Protein AF-A0A7X2SU40-F1 (afdb_monomer_lite)

Radius of gyration: 24.14 Å; chains: 1; bounding box: 42×52×64 Å

Organism: NCBI:txid1624

Structure (mmCIF, N/CA/C/O backbone):
data_AF-A0A7X2SU40-F1
#
_entry.id   AF-A0A7X2SU40-F1
#
loop_
_atom_site.group_PDB
_atom_site.id
_atom_site.type_symbol
_atom_site.label_atom_id
_atom_site.label_alt_id
_atom_site.label_comp_id
_atom_site.label_asym_id
_atom_site.label_entity_id
_atom_site.label_seq_id
_atom_site.pdbx_PDB_ins_code
_atom_site.Cartn_x
_atom_site.Cartn_y
_atom_site.Cartn_z
_atom_site.occupancy
_atom_site.B_iso_or_equiv
_atom_site.auth_seq_id
_atom_site.auth_comp_id
_atom_site.auth_asym_id
_atom_site.auth_atom_id
_atom_site.pdbx_PDB_model_num
ATOM 1 N N . PHE A 1 1 ? -10.745 8.442 47.109 1.00 46.88 1 PHE A N 1
ATOM 2 C CA . PHE A 1 1 ? -11.415 8.067 45.852 1.00 46.88 1 PHE A CA 1
ATOM 3 C C . PHE A 1 1 ? -12.186 9.279 45.367 1.00 46.88 1 PHE A C 1
ATOM 5 O O . PHE A 1 1 ? -13.103 9.708 46.053 1.00 46.88 1 PHE A O 1
ATOM 12 N N . GLN A 1 2 ? -11.715 9.932 44.305 1.00 54.31 2 GLN A N 1
ATOM 13 C CA . GLN A 1 2 ? -12.279 11.196 43.819 1.00 54.31 2 GLN A CA 1
ATOM 14 C C . GLN A 1 2 ? -13.358 10.916 42.766 1.00 54.31 2 GLN A C 1
ATOM 16 O O . GLN A 1 2 ? -13.176 11.210 41.596 1.00 54.31 2 GLN A O 1
ATOM 21 N N . LEU A 1 3 ? -14.474 10.337 43.212 1.00 52.50 3 LEU A N 1
ATOM 22 C CA . LEU A 1 3 ? -15.555 9.852 42.347 1.00 52.50 3 LEU A CA 1
ATOM 23 C C . LEU A 1 3 ? -16.178 10.961 41.468 1.00 52.50 3 LEU A C 1
ATOM 25 O O . LEU A 1 3 ? -16.515 10.714 40.320 1.00 52.50 3 LEU A O 1
ATOM 29 N N . GLY A 1 4 ? -16.267 12.199 41.974 1.00 60.06 4 GLY A N 1
ATOM 30 C CA . GLY A 1 4 ? -16.835 13.330 41.223 1.00 60.06 4 GLY A CA 1
ATOM 31 C C . GLY A 1 4 ? -15.946 13.853 40.087 1.00 60.06 4 GLY A C 1
ATOM 32 O O . GLY A 1 4 ? -16.459 14.342 39.088 1.00 60.06 4 GLY A O 1
ATOM 33 N N . ARG A 1 5 ?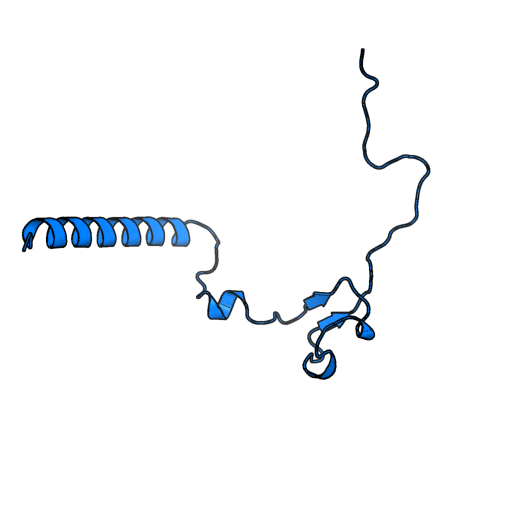 -14.618 13.695 40.196 1.00 61.22 5 ARG A N 1
ATOM 34 C CA . ARG A 1 5 ? -13.693 14.027 39.100 1.00 61.22 5 ARG A CA 1
ATOM 35 C C . ARG A 1 5 ? -13.795 12.998 37.979 1.00 61.22 5 ARG A C 1
ATOM 37 O O . ARG A 1 5 ? -13.627 13.348 36.817 1.00 61.22 5 ARG A O 1
ATOM 44 N N . ASP A 1 6 ? -14.099 11.751 38.327 1.00 72.56 6 ASP A N 1
ATOM 45 C CA . ASP A 1 6 ? -14.262 10.666 37.365 1.00 72.56 6 ASP A CA 1
ATOM 46 C C . ASP A 1 6 ? -15.566 10.844 36.557 1.00 72.56 6 ASP A C 1
ATOM 48 O O . ASP A 1 6 ? -15.538 10.693 35.341 1.00 72.56 6 ASP A O 1
ATOM 52 N N . GLU A 1 7 ? -16.679 11.263 37.178 1.00 78.00 7 GLU A N 1
ATOM 53 C CA . GLU A 1 7 ? -17.937 11.573 36.464 1.00 78.00 7 GLU A CA 1
ATOM 54 C C . GLU A 1 7 ? -17.803 12.750 35.491 1.00 78.00 7 GLU A C 1
ATOM 56 O O . GLU A 1 7 ? -18.194 12.635 34.331 1.00 78.00 7 GLU A O 1
ATOM 61 N N . GLU A 1 8 ? -17.203 13.858 35.931 1.00 85.12 8 GLU A N 1
ATOM 62 C CA . GLU A 1 8 ? -16.992 15.037 35.084 1.00 85.12 8 GLU A CA 1
ATOM 63 C C . GLU A 1 8 ? -16.067 14.718 33.897 1.00 85.12 8 GLU A C 1
ATOM 65 O O . GLU A 1 8 ? -16.326 15.119 32.763 1.00 85.12 8 GLU A O 1
ATOM 70 N N . THR A 1 9 ? -15.030 13.905 34.133 1.00 83.25 9 THR A N 1
ATOM 71 C CA . THR A 1 9 ? -14.119 13.440 33.075 1.00 83.25 9 THR A CA 1
ATOM 72 C C . THR A 1 9 ? -14.831 12.519 32.080 1.00 83.25 9 THR A C 1
ATOM 74 O O . THR A 1 9 ? -14.598 12.618 30.876 1.00 83.25 9 THR A O 1
ATOM 77 N N . MET A 1 10 ? -15.712 11.634 32.554 1.00 81.88 10 MET A N 1
ATOM 78 C CA . MET A 1 10 ? -16.488 10.735 31.694 1.00 81.88 10 MET A CA 1
ATOM 79 C C . MET A 1 10 ? -17.521 11.487 30.850 1.00 81.88 10 MET A C 1
ATOM 81 O O . MET A 1 10 ? -17.737 11.123 29.694 1.00 81.88 10 MET A O 1
ATOM 85 N N . GLU A 1 11 ? -18.135 12.537 31.394 1.00 90.88 11 GLU A N 1
ATOM 86 C CA . GLU A 1 11 ? -19.089 13.365 30.655 1.00 90.88 11 GLU A CA 1
ATOM 87 C C . GLU A 1 11 ? -18.386 14.224 29.595 1.00 90.88 11 GLU A C 1
ATOM 89 O O . GLU A 1 11 ? -18.814 14.252 28.441 1.00 90.88 11 GLU A O 1
ATOM 94 N N . ALA A 1 12 ? -17.235 14.818 29.932 1.00 89.06 12 ALA A N 1
ATOM 95 C CA . ALA A 1 12 ? -16.391 15.517 28.965 1.00 89.06 12 ALA A CA 1
ATOM 96 C C . ALA A 1 12 ? -15.896 14.581 27.845 1.00 89.06 12 ALA A C 1
ATOM 98 O O . ALA A 1 12 ? -15.869 14.965 26.676 1.00 89.06 12 ALA A O 1
ATOM 99 N N . ALA A 1 13 ? -15.548 13.330 28.175 1.00 86.56 13 ALA A N 1
ATOM 100 C CA . ALA A 1 13 ? -15.162 12.329 27.185 1.00 86.56 13 ALA A CA 1
ATOM 101 C C . ALA A 1 13 ? -16.321 11.962 26.244 1.00 86.56 13 ALA A C 1
ATOM 103 O O . ALA A 1 13 ? -16.101 11.834 25.041 1.00 86.56 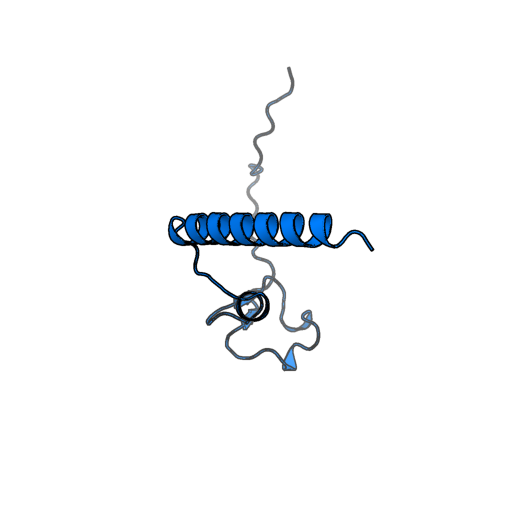13 ALA A O 1
ATOM 104 N N . LYS A 1 14 ? -17.553 11.827 26.758 1.00 91.12 14 LYS A N 1
ATOM 105 C CA . LYS A 1 14 ? -18.742 11.588 25.923 1.00 91.12 14 LYS A CA 1
ATOM 106 C C . LYS A 1 14 ? -19.010 12.745 24.969 1.00 91.12 14 LYS A C 1
ATOM 108 O O . LYS A 1 14 ? -19.152 12.492 23.779 1.00 91.12 14 LYS A O 1
ATOM 113 N N . GLN A 1 15 ? -19.016 13.983 25.469 1.00 90.81 15 GLN A N 1
ATOM 114 C CA . GLN A 1 15 ? -19.235 15.171 24.638 1.00 90.81 15 GLN A CA 1
ATOM 115 C C . GLN A 1 15 ? -18.170 15.303 23.547 1.00 90.81 15 GLN A C 1
ATOM 117 O O . GLN A 1 15 ? -18.502 15.550 22.392 1.00 90.81 15 GLN A O 1
ATOM 122 N N . ALA A 1 16 ? -16.898 15.060 23.881 1.00 86.56 16 ALA A N 1
ATOM 123 C CA . ALA A 1 16 ? -15.826 15.058 22.892 1.00 86.56 16 ALA A CA 1
ATOM 124 C C . ALA A 1 16 ? -16.044 13.974 21.823 1.00 86.56 16 ALA A C 1
ATOM 126 O O . ALA A 1 16 ? -15.906 14.251 20.637 1.00 86.56 16 ALA A O 1
ATOM 127 N N . ILE A 1 17 ? -16.412 12.749 22.215 1.00 86.12 17 ILE A N 1
ATOM 128 C CA . ILE A 1 17 ? -16.709 11.665 21.265 1.00 86.12 17 ILE A CA 1
ATOM 129 C C . ILE A 1 17 ? -17.868 12.047 20.334 1.00 86.12 17 ILE A C 1
ATOM 131 O O . ILE A 1 17 ? -17.782 11.777 19.140 1.00 86.12 17 ILE A O 1
ATOM 135 N N . GLU A 1 18 ? -18.922 12.667 20.861 1.00 86.44 18 GLU A N 1
ATOM 136 C CA . GLU A 1 18 ? -20.107 13.084 20.102 1.00 86.44 18 GLU A CA 1
ATOM 137 C C . GLU A 1 18 ? -19.769 14.203 19.097 1.00 86.44 18 GLU A C 1
ATOM 139 O O . GLU A 1 18 ? -20.105 14.097 17.919 1.00 86.44 18 GLU A O 1
ATOM 144 N N . GLU A 1 19 ? -18.979 15.202 19.505 1.00 86.06 19 GLU A N 1
ATOM 145 C CA . GLU A 1 19 ? -18.478 16.261 18.613 1.00 86.06 19 GLU A CA 1
ATOM 146 C C . GLU A 1 19 ? -17.564 15.699 17.507 1.00 86.06 19 GLU A C 1
ATOM 148 O O . GLU A 1 19 ? -17.648 16.095 16.341 1.00 86.06 19 GLU A O 1
ATOM 153 N N . TYR A 1 20 ? -16.686 14.748 17.847 1.00 80.12 20 TYR A N 1
ATOM 154 C CA . TYR A 1 20 ? -15.857 14.054 16.859 1.00 80.12 20 TYR A CA 1
ATOM 155 C C . TYR A 1 20 ? -16.703 13.217 15.889 1.00 80.12 20 TYR A C 1
ATOM 157 O O . TYR A 1 20 ? -16.369 13.149 14.707 1.00 80.12 20 TYR A O 1
ATOM 165 N N . GLN A 1 21 ? -17.790 12.598 16.357 1.00 77.12 21 GLN A N 1
ATOM 166 C CA . GLN A 1 21 ? -18.717 11.853 15.501 1.00 77.12 21 GLN A CA 1
ATOM 167 C C . GLN A 1 21 ? -19.425 12.776 14.504 1.00 77.12 21 GLN A C 1
ATOM 169 O O . GLN A 1 21 ? -19.437 12.469 13.315 1.00 77.12 21 GLN A O 1
ATOM 174 N N . GLU A 1 22 ? -19.917 13.932 14.951 1.00 78.94 22 GLU A N 1
ATOM 175 C CA . GLU A 1 22 ? -20.568 14.921 14.082 1.00 78.94 22 GLU A CA 1
ATOM 176 C C . GLU A 1 22 ? -19.602 15.490 13.025 1.00 78.94 22 GLU A C 1
ATOM 178 O O . GLU A 1 22 ? -19.963 15.667 1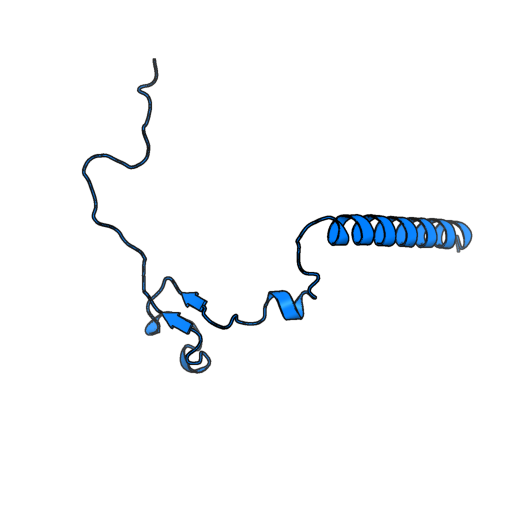1.859 1.00 78.94 22 GLU A O 1
ATOM 183 N N . LYS A 1 23 ? -18.336 15.733 13.389 1.00 80.06 23 LYS A N 1
ATOM 184 C CA . LYS A 1 23 ? -17.298 16.159 12.433 1.00 80.06 23 LYS A CA 1
ATOM 185 C C . LYS A 1 23 ? -17.023 15.100 11.364 1.00 80.06 23 LYS A C 1
ATOM 187 O O . LYS A 1 23 ? -16.952 15.445 10.189 1.00 80.06 23 LYS A O 1
ATOM 192 N N . ILE A 1 24 ? -16.924 13.826 11.751 1.00 74.94 24 ILE A N 1
ATOM 193 C CA . ILE A 1 24 ? -16.706 12.716 10.810 1.00 74.94 24 ILE A CA 1
ATOM 194 C C . ILE A 1 24 ? -17.885 12.560 9.845 1.00 74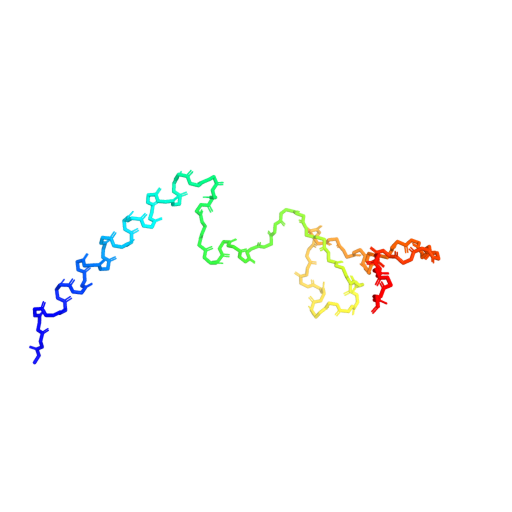.94 24 ILE A C 1
ATOM 196 O O . ILE A 1 24 ? -17.655 12.262 8.682 1.00 74.94 24 ILE A O 1
ATOM 200 N N . GLU A 1 25 ? -19.128 12.757 10.295 1.00 71.25 25 GLU A N 1
ATOM 201 C CA . GLU A 1 25 ? -20.311 12.670 9.422 1.00 71.25 25 GLU A CA 1
ATOM 202 C C . GLU A 1 25 ? -20.385 13.811 8.398 1.00 71.25 25 GLU A C 1
ATOM 204 O O . GLU A 1 25 ? -20.866 13.614 7.281 1.00 71.25 25 GLU A O 1
ATOM 209 N N . ASN A 1 26 ? -19.896 14.996 8.768 1.00 76.25 26 ASN A N 1
ATOM 210 C CA . ASN A 1 26 ? -19.828 16.152 7.875 1.00 76.25 26 ASN A CA 1
ATOM 211 C C . ASN A 1 26 ? -18.656 16.070 6.885 1.00 76.25 26 ASN A C 1
ATOM 213 O O . ASN A 1 26 ? -18.716 16.638 5.790 1.00 76.25 26 ASN A O 1
ATOM 217 N N . GLU A 1 27 ? -17.594 15.356 7.242 1.00 76.12 27 GLU A N 1
ATOM 218 C CA . GLU A 1 27 ? -1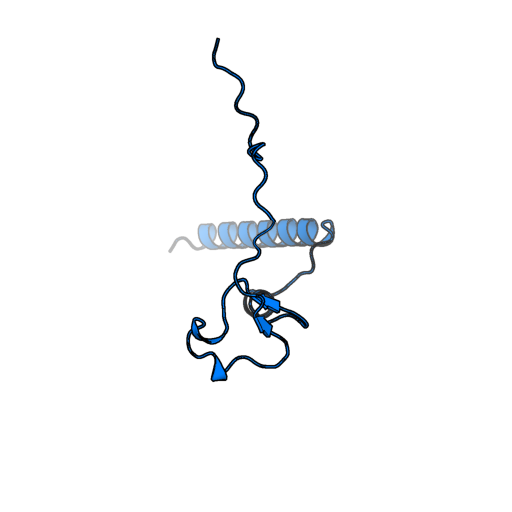6.535 14.988 6.316 1.00 76.12 27 GLU A CA 1
ATOM 219 C C . GLU A 1 27 ? -17.002 13.805 5.446 1.00 76.12 27 GLU A C 1
ATOM 221 O O . GLU A 1 27 ? -17.640 12.870 5.911 1.00 76.12 27 GLU A O 1
ATOM 226 N N . GLN A 1 28 ? -16.672 13.775 4.150 1.00 71.94 28 GLN A N 1
ATOM 227 C CA . GLN A 1 28 ? -16.977 12.613 3.287 1.00 71.94 28 GLN A CA 1
ATOM 228 C C . GLN A 1 28 ? -16.061 11.406 3.585 1.00 71.94 28 GLN A C 1
ATOM 230 O O . GLN A 1 28 ? -15.701 10.631 2.695 1.00 71.94 28 GLN A O 1
ATOM 235 N N . VAL A 1 29 ? -15.634 11.262 4.837 1.00 71.69 29 VAL A N 1
ATOM 236 C CA . VAL A 1 29 ? -14.713 10.235 5.296 1.00 71.69 29 VAL A CA 1
ATOM 237 C C . VAL A 1 29 ? -15.540 9.055 5.778 1.00 71.69 29 VAL A C 1
ATOM 239 O O . VAL A 1 29 ? -16.306 9.129 6.735 1.00 71.69 29 VAL A O 1
ATOM 242 N N . LYS A 1 30 ? -15.385 7.920 5.098 1.00 75.69 30 LYS A N 1
ATOM 243 C CA . LYS A 1 30 ? -16.022 6.671 5.505 1.00 75.69 30 LYS A CA 1
ATOM 244 C C . LYS A 1 30 ? -15.547 6.298 6.913 1.00 75.69 30 LYS A C 1
ATOM 246 O O . LYS A 1 30 ? -14.362 6.032 7.110 1.00 75.69 30 LYS A O 1
ATOM 251 N N . ARG A 1 31 ? -16.477 6.200 7.867 1.00 77.88 31 ARG A N 1
ATOM 252 C CA . ARG A 1 31 ? -16.203 5.597 9.176 1.00 77.88 31 ARG A CA 1
ATOM 253 C C . ARG A 1 31 ? -15.735 4.157 8.973 1.00 77.88 31 ARG A C 1
ATOM 255 O O . ARG A 1 31 ? -16.424 3.370 8.325 1.00 77.88 31 ARG A O 1
ATOM 262 N N . MET A 1 32 ? -14.583 3.831 9.540 1.00 82.50 32 MET A N 1
ATOM 263 C CA . MET A 1 32 ? -14.046 2.478 9.547 1.00 82.50 32 MET A CA 1
ATOM 264 C C . MET A 1 32 ? -13.329 2.197 10.863 1.00 82.50 32 MET A C 1
ATOM 266 O O . MET A 1 32 ? -12.795 3.114 11.492 1.00 82.50 32 MET A O 1
ATOM 270 N N . THR A 1 33 ? -13.350 0.945 11.305 1.00 89.06 33 THR A N 1
ATOM 271 C CA . THR A 1 33 ? -12.522 0.509 12.432 1.00 89.06 33 THR A CA 1
ATOM 272 C C . THR A 1 33 ? -11.052 0.443 12.016 1.00 89.06 33 THR A C 1
ATOM 274 O O . THR A 1 33 ? -10.720 0.477 10.830 1.00 89.06 33 THR A O 1
ATOM 277 N N . MET A 1 34 ? -10.147 0.332 12.992 1.00 85.75 34 MET A N 1
ATOM 278 C CA . MET A 1 34 ? -8.727 0.132 12.689 1.00 85.75 34 MET A CA 1
ATOM 279 C C . MET A 1 34 ? -8.505 -1.183 11.939 1.00 85.75 34 MET A C 1
ATOM 281 O O . MET A 1 34 ? -7.721 -1.230 10.999 1.00 85.75 34 MET A O 1
ATOM 285 N N . GLU A 1 35 ? -9.229 -2.239 12.304 1.00 92.19 35 GLU A N 1
ATOM 286 C CA . GLU A 1 35 ? -9.176 -3.524 11.609 1.00 92.19 35 GLU A CA 1
ATOM 287 C C . GLU A 1 35 ? -9.606 -3.378 10.150 1.00 92.19 35 GLU A C 1
ATOM 289 O O . GLU A 1 35 ? -8.913 -3.869 9.265 1.00 92.19 35 GLU A O 1
ATOM 294 N N . GLU A 1 36 ? -10.705 -2.667 9.889 1.00 90.00 36 GLU A N 1
ATOM 295 C CA . GLU A 1 36 ? -11.189 -2.406 8.531 1.00 90.00 36 GLU A CA 1
ATOM 296 C C . GLU A 1 36 ? -10.199 -1.570 7.714 1.00 90.00 36 GLU A C 1
ATOM 298 O O . GLU A 1 36 ? -10.003 -1.852 6.535 1.00 90.00 36 GLU A O 1
ATOM 303 N N . PHE A 1 37 ? -9.542 -0.589 8.338 1.00 89.81 37 PHE A N 1
ATOM 304 C CA . PHE A 1 37 ? -8.547 0.264 7.685 1.00 89.81 37 PHE A CA 1
ATOM 305 C C . PHE A 1 37 ? -7.324 -0.524 7.188 1.00 89.81 37 PHE A C 1
ATOM 307 O O . PHE A 1 37 ? -6.765 -0.209 6.140 1.00 89.81 37 PHE A O 1
ATOM 314 N N . PHE A 1 38 ? -6.904 -1.561 7.918 1.00 92.56 38 PHE A N 1
ATOM 315 C CA . PHE A 1 38 ? -5.749 -2.389 7.550 1.00 92.56 38 PHE A CA 1
ATOM 316 C C . PHE A 1 38 ? -6.097 -3.595 6.667 1.00 92.56 38 PHE A C 1
ATOM 318 O O . PHE A 1 38 ? -5.201 -4.363 6.298 1.00 92.56 38 PHE A O 1
ATOM 325 N N . MET A 1 39 ? -7.369 -3.789 6.312 1.00 94.19 39 MET A N 1
ATOM 326 C CA . MET A 1 39 ? -7.750 -4.862 5.399 1.00 94.19 39 MET A CA 1
ATOM 327 C C . MET A 1 39 ? -7.253 -4.574 3.976 1.00 94.19 39 MET A C 1
ATOM 329 O O . MET A 1 39 ? -7.345 -3.441 3.509 1.00 94.19 39 MET A O 1
ATOM 333 N N . PRO A 1 40 ? -6.766 -5.590 3.237 1.00 96.12 40 PRO A N 1
ATOM 334 C CA . PRO A 1 40 ? -6.368 -5.382 1.854 1.00 96.12 40 PRO A CA 1
ATOM 335 C C . PRO A 1 40 ? -7.555 -4.996 0.975 1.00 96.12 40 PRO A C 1
ATOM 337 O O . PRO A 1 40 ? -8.592 -5.670 0.984 1.00 96.12 40 PRO A O 1
ATOM 340 N N . GLU A 1 41 ? -7.354 -3.972 0.153 1.00 95.75 41 GLU A N 1
ATOM 341 C CA . GLU A 1 41 ? -8.353 -3.495 -0.795 1.00 95.75 41 GLU A CA 1
ATOM 342 C C . GLU A 1 41 ? -8.542 -4.469 -1.966 1.00 95.75 41 GLU A C 1
ATOM 344 O O . GLU A 1 41 ? -7.808 -5.450 -2.122 1.00 95.75 41 GLU A O 1
ATOM 349 N N . LYS A 1 42 ? -9.536 -4.207 -2.824 1.00 97.31 42 LYS A N 1
ATOM 350 C CA . LYS A 1 42 ? -9.794 -5.035 -4.021 1.00 97.31 42 LYS A CA 1
ATOM 351 C C . LYS A 1 42 ? -8.599 -5.091 -4.983 1.00 97.31 42 LYS A C 1
ATOM 353 O O . LYS A 1 42 ? -8.437 -6.087 -5.680 1.00 97.31 42 LYS A O 1
ATOM 358 N N . LEU A 1 43 ? -7.789 -4.032 -5.019 1.00 97.94 43 LEU A N 1
ATOM 359 C CA . LEU A 1 43 ? -6.547 -3.946 -5.780 1.00 97.94 43 LEU A CA 1
ATOM 360 C C . LEU A 1 43 ? -5.502 -3.199 -4.953 1.00 97.94 43 LEU A C 1
ATOM 362 O O . LEU A 1 43 ? -5.728 -2.068 -4.535 1.00 97.94 43 LEU A O 1
ATOM 366 N N . ASN A 1 44 ? -4.342 -3.818 -4.778 1.00 98.06 44 ASN A N 1
ATOM 367 C CA . ASN A 1 44 ? -3.212 -3.283 -4.034 1.00 98.06 44 ASN A CA 1
ATOM 368 C C . ASN A 1 44 ? -1.997 -3.287 -4.963 1.00 98.06 44 ASN A C 1
ATOM 370 O O . ASN A 1 44 ? -1.593 -4.343 -5.452 1.00 98.06 44 ASN A O 1
ATOM 374 N N . ILE A 1 45 ? -1.414 -2.119 -5.224 1.00 98.19 45 ILE A N 1
ATOM 375 C CA . ILE A 1 45 ? -0.210 -1.996 -6.052 1.00 98.19 45 ILE A CA 1
ATOM 376 C C . ILE A 1 45 ? 0.994 -1.917 -5.123 1.00 98.19 45 ILE A C 1
ATOM 378 O O . ILE A 1 45 ? 1.104 -1.002 -4.310 1.00 98.19 45 ILE A O 1
ATOM 382 N N . VAL A 1 46 ? 1.899 -2.882 -5.244 1.00 97.88 46 VAL A N 1
ATOM 383 C CA . VAL A 1 46 ? 3.091 -2.982 -4.406 1.00 97.88 46 VAL A CA 1
ATOM 384 C C . VAL A 1 46 ? 4.314 -2.596 -5.231 1.00 97.88 46 VAL A C 1
ATOM 386 O O . VAL A 1 46 ? 4.650 -3.264 -6.212 1.00 97.88 46 VAL A O 1
ATOM 389 N N . PHE A 1 47 ? 5.015 -1.539 -4.813 1.00 97.75 47 PHE A N 1
ATOM 390 C CA . PHE A 1 47 ? 6.197 -1.017 -5.510 1.00 97.75 47 PHE A CA 1
ATOM 391 C C . PHE A 1 47 ? 7.494 -1.764 -5.168 1.00 97.75 47 PHE A C 1
ATOM 393 O O . PHE A 1 47 ? 8.530 -1.168 -4.874 1.00 97.75 47 PHE A O 1
ATOM 400 N N . MET A 1 48 ? 7.440 -3.095 -5.197 1.00 97.50 48 MET A N 1
ATOM 401 C CA . MET A 1 48 ? 8.611 -3.964 -5.093 1.00 97.50 48 MET A CA 1
ATOM 402 C C . MET A 1 48 ? 8.384 -5.276 -5.856 1.00 97.50 48 MET A C 1
ATOM 404 O O . MET A 1 48 ? 7.233 -5.658 -6.085 1.00 97.50 48 MET A O 1
ATOM 408 N N . PRO A 1 49 ? 9.451 -5.988 -6.265 1.00 97.38 49 PRO A N 1
ATOM 409 C CA . PRO A 1 49 ? 9.310 -7.320 -6.840 1.00 97.38 49 PRO A CA 1
ATOM 410 C C . PRO A 1 49 ? 8.691 -8.293 -5.830 1.00 97.38 49 PRO A C 1
ATOM 412 O O . PRO A 1 49 ? 9.060 -8.283 -4.657 1.00 97.38 49 PRO A O 1
ATOM 415 N N . ARG A 1 50 ? 7.825 -9.209 -6.284 1.00 97.50 50 ARG A N 1
ATOM 416 C CA . ARG A 1 50 ? 7.174 -10.201 -5.404 1.00 97.50 50 ARG A CA 1
ATOM 417 C C . ARG A 1 50 ? 8.165 -11.019 -4.571 1.00 97.50 50 ARG A C 1
ATOM 419 O O . ARG A 1 50 ? 7.898 -11.296 -3.412 1.00 97.50 50 ARG A O 1
ATOM 426 N N . ALA A 1 51 ? 9.315 -11.373 -5.145 1.00 97.50 51 ALA A N 1
ATOM 427 C CA . ALA A 1 51 ? 10.354 -12.148 -4.463 1.00 97.50 51 ALA A CA 1
ATOM 428 C C . ALA A 1 51 ? 10.984 -11.431 -3.251 1.00 97.50 51 ALA A C 1
ATOM 430 O O . ALA A 1 51 ? 11.664 -12.073 -2.459 1.00 97.50 51 ALA A O 1
ATOM 431 N N . PHE A 1 52 ? 10.783 -10.116 -3.116 1.00 97.62 52 PHE A N 1
ATOM 432 C CA . PHE A 1 52 ? 11.288 -9.318 -1.997 1.00 97.62 52 PHE A CA 1
ATOM 433 C C . PHE A 1 52 ? 10.254 -9.147 -0.876 1.00 97.62 52 PHE A C 1
ATOM 435 O O . PHE A 1 52 ? 10.618 -8.718 0.217 1.00 97.62 52 PHE A O 1
ATOM 442 N N . GLN A 1 53 ? 8.984 -9.481 -1.121 1.00 97.81 53 GLN A N 1
ATOM 443 C CA . GLN A 1 53 ? 7.925 -9.356 -0.126 1.00 97.81 53 GLN A CA 1
ATOM 444 C C . GLN A 1 53 ? 8.037 -10.489 0.906 1.00 97.81 53 GLN A C 1
ATOM 446 O O . GLN A 1 53 ? 7.984 -11.655 0.522 1.00 97.81 53 GLN A O 1
ATOM 451 N N . PRO A 1 54 ? 8.129 -10.202 2.215 1.00 97.81 54 PRO A N 1
ATOM 452 C CA . PRO A 1 54 ? 8.109 -11.247 3.231 1.00 97.81 54 PRO A CA 1
ATOM 453 C C . PRO A 1 54 ? 6.821 -12.071 3.161 1.00 97.81 54 PRO A C 1
ATOM 455 O O . PRO A 1 54 ? 5.727 -11.503 3.123 1.00 97.81 54 PRO A O 1
ATOM 458 N N . LYS A 1 55 ? 6.956 -13.403 3.193 1.00 97.50 55 LYS A N 1
ATOM 459 C CA . LYS A 1 55 ? 5.833 -14.350 3.086 1.00 97.50 55 LYS A CA 1
ATOM 460 C C . LYS A 1 55 ? 4.984 -14.111 1.829 1.00 97.50 55 LYS A C 1
ATOM 462 O O . LYS A 1 55 ? 3.759 -14.145 1.876 1.00 97.50 55 LYS A O 1
ATOM 467 N N . GLN A 1 56 ? 5.622 -13.844 0.693 1.00 96.50 56 GLN A N 1
ATOM 468 C CA . GLN A 1 56 ? 4.983 -13.568 -0.600 1.00 96.50 56 GLN A CA 1
ATOM 469 C C . GLN A 1 56 ? 3.927 -14.603 -1.036 1.00 96.50 56 GLN A C 1
ATOM 471 O O . GLN A 1 56 ? 3.060 -14.308 -1.863 1.00 96.50 56 GLN A O 1
ATOM 476 N N . GLU A 1 57 ? 4.006 -15.825 -0.515 1.00 97.75 57 GLU A N 1
ATOM 477 C CA . GLU A 1 57 ? 3.051 -16.909 -0.722 1.00 97.75 57 GLU A CA 1
ATOM 478 C C . GLU A 1 57 ? 1.684 -16.668 -0.067 1.00 97.75 57 GLU A C 1
ATOM 480 O O . GLU A 1 57 ? 0.706 -17.264 -0.508 1.00 97.75 57 GLU A O 1
ATOM 485 N N . THR A 1 58 ? 1.584 -15.788 0.936 1.00 97.50 58 THR A N 1
ATOM 486 C CA . THR A 1 58 ? 0.312 -15.456 1.606 1.00 97.50 58 THR A CA 1
ATOM 487 C C . THR A 1 58 ? -0.478 -14.365 0.887 1.00 97.50 58 THR A C 1
ATOM 489 O O . THR A 1 58 ? -1.586 -14.039 1.303 1.00 97.50 58 THR A O 1
ATOM 492 N N . PHE A 1 59 ? 0.102 -13.760 -0.149 1.00 97.50 59 PHE A N 1
ATOM 493 C CA . PHE A 1 59 ? -0.527 -12.707 -0.935 1.00 97.50 59 PHE A CA 1
ATOM 494 C C . PHE A 1 59 ? -1.285 -13.328 -2.106 1.00 97.50 59 PHE A C 1
ATOM 496 O O . PHE A 1 59 ? -0.726 -14.120 -2.870 1.00 97.50 59 PHE A O 1
ATOM 503 N N . ASP A 1 60 ? -2.558 -12.962 -2.220 1.00 97.00 60 ASP A N 1
ATOM 504 C CA . ASP A 1 60 ? -3.460 -13.428 -3.268 1.00 97.00 60 ASP A CA 1
ATOM 505 C C . ASP A 1 60 ? -3.441 -12.503 -4.500 1.00 97.00 60 ASP A C 1
ATOM 507 O O . ASP A 1 60 ? -2.620 -11.592 -4.627 1.00 97.00 60 ASP A O 1
ATOM 511 N N . GLU A 1 61 ? -4.349 -12.757 -5.439 1.00 97.62 61 GLU A N 1
ATOM 512 C CA . GLU A 1 61 ? -4.471 -12.030 -6.706 1.00 97.62 61 GLU A CA 1
ATOM 513 C C . GLU A 1 61 ? -4.852 -10.547 -6.566 1.00 97.62 61 GLU A C 1
ATOM 515 O O . GLU A 1 61 ? -4.712 -9.794 -7.529 1.00 97.62 61 GLU A O 1
ATOM 520 N N . ARG A 1 62 ? -5.267 -10.088 -5.374 1.00 98.06 62 ARG A N 1
ATOM 521 C CA . ARG A 1 62 ? -5.542 -8.663 -5.123 1.00 98.06 62 ARG A CA 1
ATOM 522 C C . ARG A 1 62 ? -4.270 -7.819 -5.114 1.00 98.06 62 ARG A C 1
ATOM 524 O O . ARG A 1 62 ? -4.363 -6.592 -5.101 1.00 98.06 62 ARG A O 1
ATOM 531 N N . PHE A 1 63 ? -3.091 -8.441 -5.083 1.00 98.38 63 PHE A N 1
ATOM 532 C CA . PHE A 1 63 ? -1.806 -7.757 -4.996 1.00 98.38 63 PHE A CA 1
ATOM 533 C C . PHE A 1 63 ? -1.043 -7.808 -6.319 1.00 98.38 63 PHE A C 1
ATOM 535 O O . PHE A 1 63 ? -0.542 -8.848 -6.747 1.00 98.38 63 PHE A O 1
ATOM 542 N N . CYS A 1 64 ? -0.894 -6.640 -6.938 1.00 98.12 64 CYS A N 1
ATOM 543 C CA . CYS A 1 64 ? -0.078 -6.439 -8.125 1.00 98.12 64 CYS A CA 1
ATOM 544 C C . CYS A 1 64 ? 1.323 -5.963 -7.719 1.00 98.12 64 CYS A C 1
ATOM 546 O O . CYS A 1 64 ? 1.506 -4.830 -7.273 1.00 98.12 64 CYS A O 1
ATOM 548 N N . PHE A 1 65 ? 2.327 -6.825 -7.880 1.00 98.19 65 PHE A N 1
ATOM 549 C CA . PHE A 1 65 ? 3.729 -6.502 -7.603 1.00 98.19 65 PHE A CA 1
ATOM 550 C C . PHE A 1 65 ? 4.380 -5.857 -8.830 1.00 98.19 65 PHE A C 1
ATOM 552 O O . PHE A 1 65 ? 4.948 -6.547 -9.676 1.00 98.19 65 PHE A O 1
ATOM 559 N N . ALA A 1 66 ? 4.290 -4.531 -8.924 1.00 97.31 66 ALA A N 1
ATOM 560 C CA . ALA A 1 66 ? 4.756 -3.762 -10.078 1.00 97.31 66 ALA A CA 1
ATOM 561 C C . ALA A 1 66 ? 6.280 -3.542 -10.104 1.00 97.31 66 ALA A C 1
ATOM 563 O O . ALA A 1 66 ? 6.825 -3.106 -11.116 1.00 97.31 66 ALA A O 1
ATOM 564 N N . GLY A 1 67 ? 6.985 -3.832 -9.003 1.00 97.06 67 GLY A N 1
ATOM 565 C CA . GLY A 1 67 ? 8.373 -3.401 -8.856 1.00 97.06 67 GLY A CA 1
ATOM 566 C C . GLY A 1 67 ? 8.482 -1.887 -8.631 1.00 97.06 67 GLY A C 1
ATOM 567 O O . GLY A 1 67 ? 7.478 -1.219 -8.381 1.00 97.06 67 GLY A O 1
ATOM 568 N N . PRO A 1 68 ? 9.696 -1.321 -8.664 1.00 96.00 68 PRO A N 1
ATOM 569 C CA . PRO A 1 68 ? 9.873 0.115 -8.491 1.00 96.00 68 PRO A CA 1
ATOM 570 C C . PRO A 1 68 ? 9.233 0.883 -9.661 1.00 96.00 68 PRO A C 1
ATOM 572 O O . PRO A 1 68 ? 9.514 0.601 -10.824 1.00 96.00 68 PRO A O 1
ATOM 575 N N . SER A 1 69 ? 8.396 1.878 -9.354 1.00 93.94 69 SER A N 1
ATOM 576 C CA . SER A 1 69 ? 7.783 2.759 -10.359 1.00 93.94 69 SER A CA 1
ATOM 577 C C . SER A 1 69 ? 8.785 3.814 -10.823 1.00 93.94 69 SER A C 1
ATOM 579 O O . SER A 1 69 ? 8.811 4.935 -10.315 1.00 93.94 69 SER A O 1
ATOM 581 N N . LEU A 1 70 ? 9.644 3.437 -11.766 1.00 89.00 70 LEU A N 1
ATOM 582 C CA . LEU A 1 70 ? 10.661 4.315 -12.335 1.00 89.00 70 LEU A CA 1
ATOM 583 C C . LEU A 1 70 ? 10.199 4.834 -13.698 1.00 89.00 70 LEU A C 1
ATOM 585 O O . LEU A 1 70 ? 9.912 4.049 -14.598 1.00 89.00 70 LEU A O 1
ATOM 589 N N . GLY A 1 71 ? 10.152 6.157 -13.845 1.00 85.19 71 GLY A N 1
ATOM 590 C CA . GLY A 1 71 ? 10.059 6.801 -15.153 1.00 85.19 71 GLY A CA 1
ATOM 591 C C . GLY A 1 71 ? 11.419 6.867 -15.850 1.00 85.19 71 GLY A C 1
ATOM 592 O O . GLY A 1 71 ? 12.460 6.540 -15.269 1.00 85.19 71 GLY A O 1
ATOM 593 N N . GLU A 1 72 ? 11.422 7.334 -17.095 1.00 85.44 72 GLU A N 1
ATOM 594 C CA . GLU A 1 72 ? 12.664 7.687 -17.777 1.00 85.44 72 GLU A CA 1
ATOM 595 C C . GLU A 1 72 ? 13.341 8.864 -17.071 1.00 85.44 72 GLU A C 1
ATOM 597 O O . GLU A 1 72 ? 12.695 9.809 -16.614 1.00 85.44 72 GLU A O 1
ATOM 602 N N . ARG A 1 73 ? 14.670 8.810 -16.973 1.00 81.38 73 ARG A N 1
ATOM 603 C CA . ARG A 1 73 ? 15.447 9.929 -16.443 1.00 81.38 73 ARG A CA 1
ATOM 604 C C . ARG A 1 73 ? 15.584 10.982 -17.535 1.00 81.38 73 ARG A C 1
ATOM 606 O O . ARG A 1 73 ? 16.153 10.699 -18.586 1.00 81.38 73 ARG A O 1
ATOM 613 N N . THR A 1 74 ? 15.126 12.197 -17.264 1.00 80.00 74 THR A N 1
ATOM 614 C CA . THR A 1 74 ? 15.429 13.375 -18.080 1.00 80.00 74 THR A CA 1
ATOM 615 C C . THR A 1 74 ? 16.589 14.150 -17.450 1.00 80.00 74 THR A C 1
ATOM 617 O O . THR A 1 74 ? 16.815 14.086 -16.242 1.00 80.00 74 THR A O 1
ATOM 620 N N . ASN A 1 75 ? 17.362 14.874 -18.266 1.00 74.44 75 ASN A N 1
ATOM 621 C CA . ASN A 1 75 ? 18.453 15.731 -17.769 1.00 74.44 75 ASN A CA 1
ATOM 622 C C . ASN A 1 75 ? 17.951 17.008 -17.075 1.00 74.44 75 ASN A C 1
ATOM 624 O O . ASN A 1 75 ? 18.733 17.741 -16.479 1.00 74.44 75 ASN A O 1
ATOM 628 N N . THR A 1 76 ? 16.653 17.278 -17.149 1.00 73.19 76 THR A N 1
ATOM 629 C CA . THR A 1 76 ? 15.971 18.313 -16.379 1.00 73.19 76 THR A CA 1
ATOM 630 C C . THR A 1 76 ? 15.520 17.680 -15.068 1.00 73.19 76 THR A C 1
ATOM 632 O O . THR A 1 76 ? 14.518 16.964 -15.044 1.00 73.19 76 THR A O 1
ATOM 635 N N . GLY A 1 77 ? 16.287 17.870 -13.991 1.00 66.88 77 GLY A N 1
ATOM 636 C CA . GLY A 1 77 ? 15.870 17.426 -12.660 1.00 66.88 77 GLY A CA 1
ATOM 637 C C . GLY A 1 77 ? 14.453 17.917 -12.344 1.00 66.88 77 GLY A C 1
ATOM 638 O O . GLY A 1 77 ? 14.077 19.017 -12.728 1.00 66.88 77 GLY A O 1
ATOM 639 N N . SER A 1 78 ? 13.652 17.098 -11.662 1.00 70.44 78 SER A N 1
ATOM 640 C CA . SER A 1 78 ? 12.256 17.427 -11.323 1.00 70.44 78 SER A CA 1
ATOM 641 C C . SER A 1 78 ? 12.119 18.501 -10.241 1.00 70.44 78 SER A C 1
ATOM 643 O O . SER A 1 78 ? 11.009 18.907 -9.912 1.00 70.44 78 SER A O 1
ATOM 645 N N . LEU A 1 79 ? 13.236 18.890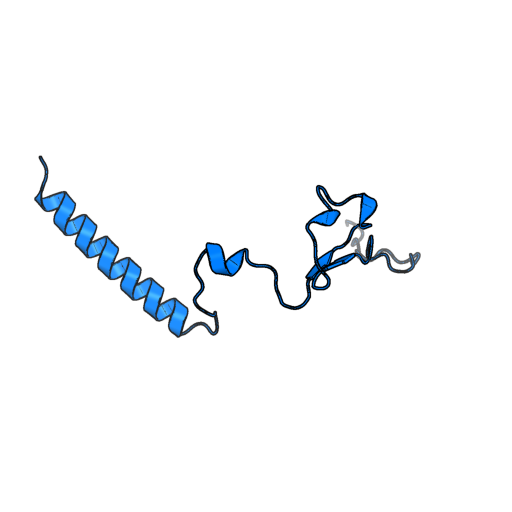 -9.630 1.00 73.81 79 LEU A N 1
ATOM 646 C CA . LEU A 1 79 ? 13.313 19.922 -8.614 1.00 73.81 79 LEU A CA 1
ATOM 647 C C . LEU A 1 79 ? 14.002 21.119 -9.256 1.00 73.81 79 LEU A C 1
ATOM 649 O O . LEU A 1 79 ? 15.203 21.066 -9.525 1.00 73.81 79 LEU A O 1
ATOM 653 N N . GLU A 1 80 ? 13.231 22.169 -9.517 1.00 71.75 80 GLU A N 1
ATOM 654 C CA . GLU A 1 80 ? 13.801 23.473 -9.828 1.00 71.75 80 GLU A CA 1
ATOM 655 C C . GLU A 1 80 ? 14.483 23.971 -8.554 1.00 71.75 80 GLU A C 1
ATOM 657 O O . GLU A 1 80 ? 13.842 24.222 -7.535 1.00 71.75 80 GLU A O 1
ATOM 662 N N . ILE A 1 81 ? 15.813 23.984 -8.578 1.00 75.25 81 ILE A N 1
ATOM 663 C CA . ILE A 1 81 ? 16.605 24.626 -7.540 1.00 75.25 81 ILE A CA 1
ATOM 664 C C . ILE A 1 81 ? 16.854 26.029 -8.068 1.00 75.25 81 ILE A C 1
ATOM 666 O O . ILE A 1 81 ? 17.647 26.199 -8.997 1.00 75.25 81 ILE A O 1
ATOM 670 N N . ASP A 1 82 ? 16.160 27.013 -7.501 1.00 77.50 82 ASP A N 1
ATOM 671 C CA . ASP A 1 82 ? 16.495 28.410 -7.744 1.00 77.50 82 ASP A CA 1
ATOM 672 C C . ASP A 1 82 ? 17.963 28.619 -7.360 1.00 77.50 82 ASP A C 1
ATOM 674 O O . ASP A 1 82 ? 18.420 28.175 -6.299 1.00 77.50 82 ASP A O 1
ATOM 678 N N . ALA A 1 83 ? 18.734 29.245 -8.250 1.00 69.75 83 ALA A N 1
ATOM 679 C CA . ALA A 1 83 ? 20.088 29.646 -7.911 1.00 69.75 83 ALA A CA 1
ATOM 680 C C . ALA A 1 83 ? 20.000 30.611 -6.722 1.00 69.75 83 ALA A C 1
ATOM 682 O O . ALA A 1 83 ? 19.300 31.616 -6.801 1.00 69.75 83 ALA A O 1
ATOM 683 N N . ALA A 1 84 ? 20.661 30.275 -5.614 1.00 69.06 84 ALA A N 1
ATOM 684 C CA . ALA A 1 84 ? 20.748 31.170 -4.470 1.00 69.06 84 ALA A CA 1
ATOM 685 C C . ALA A 1 84 ? 21.443 32.476 -4.898 1.00 69.06 84 ALA A C 1
ATOM 687 O O . ALA A 1 84 ? 22.523 32.409 -5.492 1.00 69.06 84 ALA A O 1
ATOM 688 N N . ASP A 1 85 ? 20.799 33.612 -4.611 1.00 59.91 85 ASP A N 1
ATOM 689 C CA . ASP A 1 85 ? 21.333 34.971 -4.802 1.00 59.91 85 ASP A CA 1
ATOM 690 C C . ASP A 1 85 ? 22.646 35.212 -4.032 1.00 59.91 85 ASP A C 1
ATOM 692 O O . ASP A 1 85 ? 22.773 34.727 -2.878 1.00 59.91 85 ASP A O 1
#

Sequence (85 aa):
FQLGRDEETMEAAKQAIEEYQEKIENEQVKRMTMEEFFMPEKLNIVFMPRAFQPKQETFDERFCFAGPSLGERTNTGSLEIDAAD

Foldseek 3Di:
DCVVVVVVVVVVVVVVVVVVVVVCVVDPHDDDDPVRVPDQDQAAEAQAALVPDVPSVVDDPNYHDPHHPDDDDDPPPPDPDPDDD

Secondary structure (DSSP, 8-state):
--HHHHHHHHHHHHHHHHHHHHHHHHTTPPP--HHHHTSPPSSEEESS-GGGSTTGGG--TTEEE------PPPSS-SS--PPP-

pLDDT: mean 84.95, std 12.53, range [46.88, 98.38]